Protein AF-H5Y0C7-F1 (afdb_monomer_lite)

Organism: NCBI:txid768710

Foldseek 3Di:
DDDPDLPQQPFDFCLVVLCVVLPHDLVVVCVQQVPPSVCVVCLNSNVDDDDQVSLQSSLVSSQVSCVVSVNDDDRDDSCNGGPDD

Sequence (85 aa):
MDSSLRKKPRIQNNLRYYREKLGVTQKEMEYRTGVGNRHWPSYENGTHEPKVSLAQCMAAAFNDIAAEKEIELKRLTVDDLYPPQ

Structure (mmCIF, N/CA/C/O backbone):
data_AF-H5Y0C7-F1
#
_entry.id   AF-H5Y0C7-F1
#
loop_
_atom_site.group_PDB
_atom_site.id
_atom_site.type_symbol
_atom_site.label_atom_id
_atom_site.label_alt_id
_atom_site.label_comp_id
_atom_site.label_asym_id
_atom_site.label_entity_id
_atom_site.label_seq_id
_atom_site.pdbx_PDB_ins_code
_atom_site.Cartn_x
_atom_site.Cartn_y
_atom_site.Cartn_z
_atom_site.occupancy
_atom_site.B_iso_or_equiv
_atom_site.auth_seq_id
_atom_site.auth_comp_id
_atom_site.auth_asym_id
_atom_site.auth_atom_id
_atom_site.pdbx_PDB_model_num
ATOM 1 N N . MET A 1 1 ? 4.558 28.045 -17.110 1.00 50.12 1 MET A N 1
ATOM 2 C CA . MET A 1 1 ? 4.913 26.833 -16.343 1.00 50.12 1 MET A CA 1
ATOM 3 C C . MET A 1 1 ? 3.922 25.779 -16.770 1.00 50.12 1 MET A C 1
ATOM 5 O O . MET A 1 1 ? 2.781 25.897 -16.356 1.00 50.12 1 MET A O 1
ATOM 9 N N . ASP A 1 2 ? 4.270 24.853 -17.660 1.00 42.69 2 ASP A N 1
ATOM 10 C CA . ASP A 1 2 ? 3.260 23.897 -18.118 1.00 42.69 2 ASP A CA 1
ATOM 11 C C . ASP A 1 2 ? 3.828 22.499 -18.372 1.00 42.69 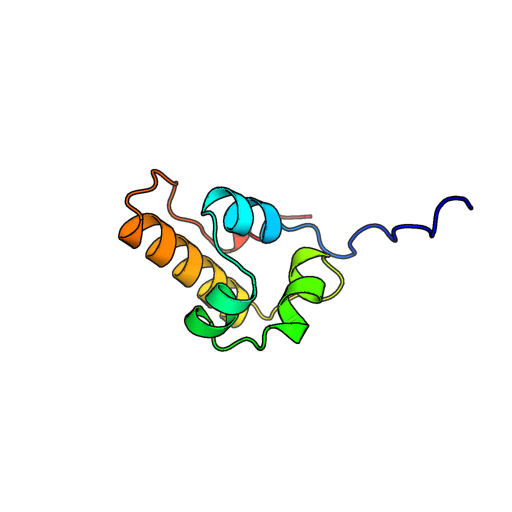2 ASP A C 1
ATOM 13 O O . ASP A 1 2 ? 4.904 22.341 -18.944 1.00 42.69 2 ASP A O 1
ATOM 17 N N . SER A 1 3 ? 3.081 21.546 -17.813 1.00 48.56 3 SER A N 1
ATOM 18 C CA . SER A 1 3 ? 3.114 20.089 -17.926 1.00 4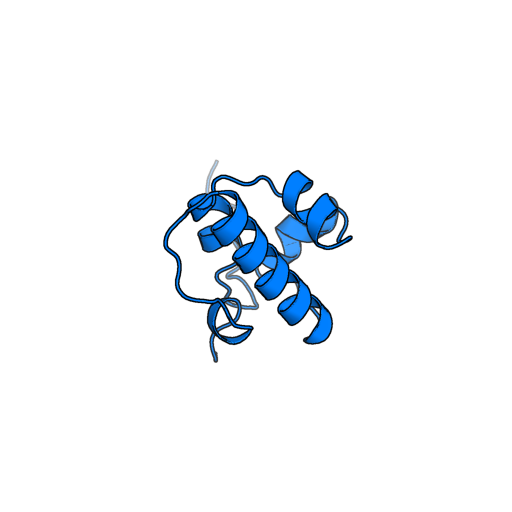8.56 3 SER A CA 1
ATOM 19 C C . SER A 1 3 ? 4.477 19.421 -18.120 1.00 48.56 3 SER A C 1
ATOM 21 O O . SER A 1 3 ? 4.846 18.939 -19.188 1.00 48.56 3 SER A O 1
ATOM 23 N N . SER A 1 4 ? 5.167 19.210 -16.993 1.00 51.66 4 SER A N 1
ATOM 24 C CA . SER A 1 4 ? 6.042 18.042 -16.866 1.00 51.66 4 SER A CA 1
ATOM 25 C C . SER A 1 4 ? 5.220 16.795 -17.203 1.00 51.66 4 SER A C 1
ATOM 27 O O . SER A 1 4 ? 4.301 16.431 -16.464 1.00 51.66 4 SER A O 1
ATOM 29 N N . LEU A 1 5 ? 5.518 16.204 -18.362 1.00 55.75 5 LEU A N 1
ATOM 30 C CA . LEU A 1 5 ? 4.993 14.941 -18.867 1.00 55.75 5 LEU A CA 1
ATOM 31 C C . LEU A 1 5 ? 4.922 13.925 -17.722 1.00 55.75 5 LEU A C 1
ATOM 33 O O . LEU A 1 5 ? 5.926 13.300 -17.368 1.00 55.75 5 LEU A O 1
ATOM 37 N N . ARG A 1 6 ? 3.735 13.726 -17.138 1.00 59.41 6 ARG A N 1
ATOM 38 C CA . ARG A 1 6 ? 3.502 12.573 -16.270 1.00 59.41 6 ARG A CA 1
ATOM 39 C C . ARG A 1 6 ? 3.573 11.353 -17.179 1.00 59.41 6 ARG A C 1
ATOM 41 O O . ARG A 1 6 ? 2.599 11.018 -17.846 1.00 59.41 6 ARG A O 1
ATOM 48 N N . LYS A 1 7 ? 4.758 10.736 -17.268 1.00 59.09 7 LYS A N 1
ATOM 49 C CA . LYS A 1 7 ? 4.935 9.443 -17.937 1.00 59.09 7 LYS A CA 1
ATOM 50 C C . LYS A 1 7 ? 3.842 8.516 -17.418 1.00 59.09 7 LYS A C 1
ATOM 52 O O . LYS A 1 7 ? 3.690 8.373 -16.205 1.00 59.09 7 LYS A O 1
ATOM 57 N N . LYS A 1 8 ? 3.077 7.927 -18.339 1.00 62.06 8 LYS A N 1
ATOM 58 C CA . LYS A 1 8 ? 2.065 6.926 -18.005 1.00 62.06 8 LYS A CA 1
ATOM 59 C C . LYS A 1 8 ? 2.733 5.851 -17.128 1.00 62.06 8 LYS A C 1
ATOM 61 O O . LYS A 1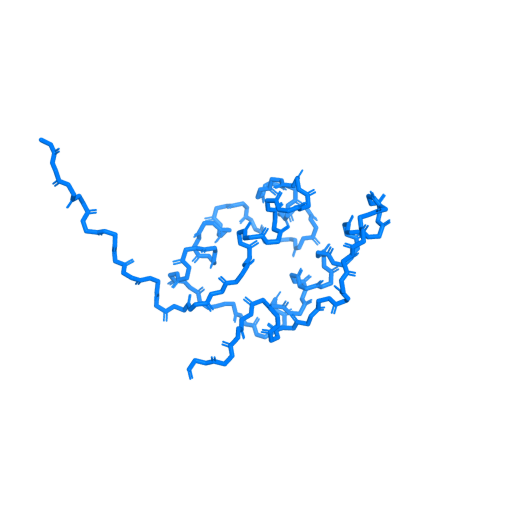 8 ? 3.854 5.452 -17.471 1.00 62.06 8 LYS A O 1
ATOM 66 N N . PRO A 1 9 ? 2.120 5.431 -16.004 1.00 66.88 9 PRO A N 1
ATOM 67 C CA . PRO A 1 9 ? 2.640 4.320 -15.213 1.00 66.88 9 PRO A CA 1
ATOM 68 C C . PRO A 1 9 ? 2.932 3.144 -16.143 1.00 66.88 9 PRO A C 1
ATOM 70 O O . PRO A 1 9 ? 2.109 2.812 -16.997 1.00 66.88 9 PRO A O 1
ATOM 73 N N . ARG A 1 10 ? 4.125 2.553 -16.019 1.00 81.19 10 ARG A N 1
ATOM 74 C CA . ARG A 1 10 ? 4.499 1.379 -16.822 1.00 81.19 10 ARG A CA 1
ATOM 75 C C . ARG A 1 10 ? 3.711 0.147 -16.386 1.00 81.19 10 ARG A C 1
ATOM 77 O O . ARG A 1 10 ? 3.519 -0.751 -17.191 1.00 81.19 10 ARG A O 1
ATOM 84 N N . ILE A 1 11 ? 3.257 0.141 -15.133 1.00 89.69 11 ILE A N 1
ATOM 85 C CA . ILE A 1 11 ? 2.473 -0.923 -14.509 1.00 89.69 11 ILE A CA 1
ATOM 86 C C . ILE A 1 11 ? 1.220 -0.301 -13.888 1.00 89.69 11 ILE A C 1
ATOM 88 O O . ILE A 1 11 ? 1.330 0.538 -12.987 1.00 89.69 11 ILE A O 1
ATOM 92 N N . GLN A 1 12 ? 0.032 -0.690 -14.358 1.00 92.50 12 GLN A N 1
ATOM 93 C CA . GLN A 1 12 ? -1.218 -0.263 -13.721 1.00 92.50 12 GLN A CA 1
ATOM 94 C C . GLN A 1 12 ? -1.388 -1.007 -12.394 1.00 92.50 12 GLN A C 1
ATOM 96 O O . GLN A 1 12 ? -1.166 -2.212 -12.325 1.00 92.50 12 GLN A O 1
ATOM 101 N N . ASN A 1 13 ? -1.761 -0.289 -11.337 1.00 96.19 13 ASN A N 1
ATOM 102 C CA . ASN A 1 13 ? -1.967 -0.865 -10.013 1.00 96.19 13 ASN A CA 1
ATOM 103 C C . ASN A 1 13 ? -2.952 -0.020 -9.193 1.00 96.19 13 ASN A C 1
ATOM 105 O O . ASN A 1 13 ? -3.216 1.137 -9.522 1.00 96.19 13 ASN A O 1
ATOM 109 N N . ASN A 1 14 ? -3.441 -0.594 -8.096 1.00 97.56 14 ASN A N 1
ATOM 110 C CA . ASN A 1 14 ? -4.421 0.008 -7.192 1.00 97.56 14 ASN A CA 1
ATOM 111 C C . ASN A 1 14 ? -3.848 0.319 -5.798 1.00 97.56 14 ASN A C 1
ATOM 113 O O . ASN A 1 14 ? -4.607 0.597 -4.867 1.00 97.56 14 ASN A O 1
ATOM 117 N N . LEU A 1 15 ? -2.521 0.291 -5.620 1.00 97.62 15 LEU A N 1
ATOM 118 C CA . LEU A 1 15 ? -1.896 0.447 -4.301 1.00 97.62 15 LEU A CA 1
ATOM 119 C C . LEU A 1 15 ? -2.288 1.760 -3.621 1.00 97.62 15 LEU A C 1
ATOM 121 O O . LEU A 1 15 ? -2.717 1.765 -2.469 1.00 97.62 15 LEU A O 1
ATOM 125 N N . ARG A 1 16 ? -2.163 2.876 -4.349 1.00 97.94 16 ARG A N 1
ATOM 126 C CA . ARG A 1 16 ? -2.499 4.209 -3.834 1.00 97.94 16 ARG A CA 1
ATOM 127 C C . ARG A 1 16 ? -3.973 4.294 -3.455 1.00 97.94 16 ARG A C 1
ATOM 129 O O . ARG A 1 16 ? -4.286 4.805 -2.385 1.00 97.94 16 ARG A O 1
ATOM 136 N N . TYR A 1 17 ? -4.847 3.754 -4.306 1.00 97.81 17 TYR A N 1
ATOM 137 C CA . TYR A 1 17 ? -6.288 3.724 -4.074 1.00 97.81 17 TYR A CA 1
ATOM 138 C C . TYR A 1 17 ? -6.624 3.031 -2.749 1.00 97.81 17 TYR A C 1
ATOM 140 O O . TYR A 1 17 ? -7.292 3.627 -1.907 1.00 97.81 17 TYR A O 1
ATOM 148 N N . TYR A 1 18 ? -6.124 1.813 -2.518 1.00 98.38 18 TYR A N 1
ATOM 149 C CA . TYR A 1 18 ? -6.411 1.092 -1.275 1.00 98.38 18 TYR A CA 1
ATOM 150 C C . TYR A 1 18 ? -5.750 1.737 -0.058 1.00 98.38 18 TYR A C 1
ATOM 152 O O . TYR A 1 18 ? -6.385 1.844 0.990 1.00 98.38 18 TYR A O 1
ATOM 160 N N . ARG A 1 19 ? -4.519 2.245 -0.198 1.00 97.94 19 ARG A N 1
ATOM 161 C CA . ARG A 1 19 ? -3.836 2.975 0.875 1.00 97.94 19 ARG A CA 1
ATOM 162 C C . ARG A 1 19 ? -4.643 4.198 1.331 1.00 97.94 19 ARG A C 1
ATOM 164 O O . ARG A 1 19 ? -4.813 4.411 2.530 1.00 97.94 19 ARG A O 1
ATOM 171 N N . GLU A 1 20 ? -5.141 4.991 0.386 1.00 97.88 20 GLU A N 1
ATOM 172 C CA . GLU A 1 20 ? -5.944 6.188 0.666 1.00 97.88 20 GLU A CA 1
ATOM 173 C C . GLU A 1 20 ? -7.335 5.826 1.194 1.00 97.88 20 GLU A C 1
ATOM 175 O O . GLU A 1 20 ? -7.777 6.426 2.172 1.00 97.88 20 GLU A O 1
ATOM 180 N N . LYS A 1 21 ? -7.976 4.785 0.646 1.00 97.25 21 LYS A N 1
ATOM 181 C CA . LYS A 1 21 ? -9.259 4.259 1.142 1.00 97.25 21 LYS A CA 1
ATOM 182 C C . LYS A 1 21 ? -9.184 3.798 2.601 1.00 97.25 21 LYS A C 1
ATOM 184 O O . LYS A 1 21 ? -10.137 3.983 3.347 1.00 97.25 21 LYS A O 1
ATOM 189 N N . LEU A 1 22 ? -8.052 3.228 3.008 1.00 97.69 22 LEU A N 1
ATOM 190 C CA . LEU A 1 22 ? -7.796 2.783 4.382 1.00 97.69 22 LEU A CA 1
ATOM 191 C C . LEU A 1 22 ? -7.243 3.895 5.293 1.00 97.69 22 LEU A C 1
ATOM 193 O O . LEU A 1 22 ? -6.988 3.662 6.480 1.00 97.69 22 LEU A O 1
ATOM 197 N N . GLY A 1 23 ? -7.020 5.101 4.761 1.00 97.69 23 GLY A N 1
ATOM 198 C CA . GLY A 1 23 ? -6.493 6.236 5.518 1.00 97.69 23 GLY A CA 1
ATOM 199 C C . GLY A 1 23 ? -5.130 5.953 6.155 1.00 97.69 23 GLY A C 1
ATOM 200 O O . GLY A 1 23 ? -4.906 6.313 7.311 1.00 97.69 23 GLY A O 1
ATOM 201 N N . VAL A 1 24 ? -4.241 5.245 5.452 1.00 97.19 24 VAL A N 1
ATOM 202 C CA . VAL A 1 24 ? -2.879 4.948 5.928 1.00 97.19 24 VAL A CA 1
ATOM 203 C C . VAL A 1 24 ? -1.820 5.683 5.105 1.00 97.19 24 VAL A C 1
ATOM 205 O O . VAL A 1 24 ? -2.006 6.038 3.939 1.00 97.19 24 VAL A O 1
ATOM 208 N N . THR A 1 25 ? -0.680 5.962 5.732 1.00 98.06 25 THR A N 1
ATOM 209 C CA . THR A 1 25 ? 0.446 6.635 5.071 1.00 98.06 25 THR A CA 1
ATOM 210 C C . THR A 1 25 ? 1.388 5.610 4.444 1.00 98.06 25 THR A C 1
ATOM 212 O O . THR A 1 25 ? 1.393 4.439 4.811 1.00 98.06 25 THR A O 1
ATOM 215 N N . GLN A 1 26 ? 2.249 6.041 3.523 1.00 98.12 26 GLN A N 1
ATOM 216 C CA . GLN A 1 26 ? 3.318 5.173 3.010 1.00 98.12 26 GLN A CA 1
ATOM 217 C C . GLN A 1 26 ? 4.314 4.766 4.112 1.00 98.12 26 GLN A C 1
ATOM 219 O O . GLN A 1 26 ? 4.991 3.753 3.986 1.00 98.12 26 GLN A O 1
ATOM 224 N N . LYS A 1 27 ? 4.439 5.561 5.186 1.00 97.62 27 LYS A N 1
ATOM 225 C CA . LYS A 1 27 ? 5.288 5.243 6.345 1.00 97.62 27 LYS A CA 1
ATOM 226 C C . LYS A 1 27 ? 4.669 4.134 7.195 1.00 97.62 27 LYS A C 1
ATOM 228 O O . LYS A 1 27 ? 5.372 3.245 7.653 1.00 97.62 27 LYS A O 1
ATOM 233 N N . GLU A 1 28 ? 3.351 4.159 7.354 1.00 97.38 28 GLU A N 1
ATOM 234 C CA . GLU A 1 28 ? 2.624 3.055 7.979 1.00 97.38 28 GLU A CA 1
ATOM 235 C C . GLU A 1 28 ? 2.804 1.769 7.164 1.00 97.38 28 GLU A C 1
ATOM 237 O O . GLU A 1 28 ? 3.136 0.722 7.706 1.00 97.38 28 GLU A O 1
ATOM 242 N N . MET A 1 29 ? 2.692 1.856 5.836 1.00 97.75 29 MET A N 1
ATOM 243 C CA . MET A 1 29 ? 2.903 0.693 4.975 1.00 97.75 29 MET A CA 1
ATOM 244 C C . MET A 1 29 ? 4.341 0.146 5.023 1.00 97.75 29 MET A C 1
ATOM 246 O O . MET A 1 29 ? 4.532 -1.064 4.899 1.00 97.75 29 MET A O 1
ATOM 250 N N . GLU A 1 30 ? 5.352 0.993 5.241 1.00 97.19 30 GLU A N 1
ATOM 251 C CA . GLU A 1 30 ? 6.718 0.537 5.534 1.00 97.19 30 GLU A CA 1
ATOM 252 C C . GLU A 1 30 ? 6.760 -0.331 6.790 1.00 97.19 30 GLU A C 1
ATOM 254 O O . GLU A 1 30 ? 7.309 -1.430 6.741 1.00 97.19 30 GLU A O 1
ATOM 259 N N . TYR A 1 31 ? 6.131 0.113 7.880 1.00 96.75 31 TYR A N 1
ATOM 260 C CA . TYR A 1 31 ? 6.072 -0.659 9.120 1.00 96.75 31 TYR A CA 1
ATOM 261 C C . TYR A 1 31 ? 5.388 -2.022 8.922 1.00 96.75 31 TYR A C 1
ATOM 263 O O . TYR A 1 31 ? 5.869 -3.031 9.431 1.00 96.75 31 TYR A O 1
ATOM 271 N N . ARG A 1 32 ? 4.314 -2.075 8.122 1.00 95.75 32 ARG A N 1
ATOM 272 C CA . ARG A 1 32 ? 3.560 -3.317 7.869 1.00 95.75 32 ARG A CA 1
ATOM 273 C C . ARG A 1 32 ? 4.255 -4.308 6.939 1.00 95.75 32 ARG A C 1
ATOM 275 O O . ARG A 1 32 ? 4.051 -5.507 7.071 1.00 95.75 32 ARG A O 1
ATOM 282 N N . THR A 1 33 ? 5.035 -3.825 5.974 1.00 96.06 33 THR A N 1
ATOM 283 C CA . THR A 1 33 ? 5.593 -4.671 4.898 1.00 96.06 33 THR A CA 1
ATOM 284 C C . THR A 1 33 ? 7.108 -4.845 4.965 1.00 96.06 33 THR A C 1
ATOM 286 O O . THR A 1 33 ? 7.666 -5.656 4.228 1.00 96.06 33 THR A O 1
ATOM 289 N N . GLY A 1 34 ? 7.800 -4.042 5.777 1.00 95.62 34 GLY A N 1
ATOM 290 C CA . GLY A 1 34 ? 9.260 -3.934 5.771 1.00 95.62 34 GLY A CA 1
ATOM 291 C C . GLY A 1 34 ? 9.833 -3.235 4.529 1.00 95.62 34 GLY A C 1
ATOM 292 O O . GLY A 1 34 ? 11.050 -3.106 4.399 1.00 95.62 34 GLY A O 1
ATOM 293 N N . VAL A 1 35 ? 8.988 -2.767 3.602 1.00 94.75 35 VAL A N 1
ATOM 294 C CA . VAL A 1 35 ? 9.425 -2.004 2.429 1.00 94.75 35 VAL A CA 1
ATOM 295 C C . VAL A 1 35 ? 9.677 -0.563 2.827 1.00 94.75 35 VAL A C 1
ATOM 297 O O . VAL A 1 35 ? 8.734 0.166 3.123 1.00 94.75 35 VAL A O 1
ATOM 300 N N . GLY A 1 36 ? 10.934 -0.128 2.741 1.00 94.94 36 GLY A N 1
ATOM 301 C CA . GLY A 1 36 ? 11.311 1.243 3.080 1.00 94.94 36 GLY A CA 1
ATOM 302 C C . GLY A 1 36 ? 10.436 2.297 2.390 1.00 94.94 36 GLY A C 1
ATOM 303 O O . GLY A 1 36 ? 10.188 2.196 1.183 1.00 94.94 36 GLY A O 1
ATOM 304 N N . ASN A 1 37 ? 10.018 3.337 3.125 1.00 94.12 37 ASN A N 1
ATOM 305 C CA . ASN A 1 37 ? 9.089 4.375 2.654 1.00 94.12 37 ASN A CA 1
ATOM 306 C C . ASN A 1 37 ? 9.463 4.950 1.277 1.00 94.12 37 ASN A C 1
ATOM 308 O O . ASN A 1 37 ? 8.597 5.158 0.432 1.00 94.12 37 ASN A O 1
ATOM 312 N N . ARG A 1 38 ? 10.766 5.107 1.006 1.00 95.62 38 ARG A N 1
ATOM 313 C CA . ARG A 1 38 ? 11.302 5.609 -0.272 1.00 95.62 38 ARG A CA 1
ATOM 314 C C . ARG A 1 38 ? 10.892 4.795 -1.510 1.00 95.62 38 ARG A C 1
ATOM 316 O O . ARG A 1 38 ? 10.946 5.318 -2.620 1.00 95.62 38 ARG A O 1
ATOM 323 N N . HIS A 1 39 ? 10.518 3.525 -1.349 1.00 96.19 39 HIS A N 1
ATOM 324 C CA . HIS A 1 39 ? 10.137 2.642 -2.455 1.00 96.19 39 HIS A CA 1
ATOM 325 C C . HIS A 1 39 ? 8.639 2.714 -2.782 1.00 96.19 39 HIS A C 1
ATOM 327 O O . HIS A 1 39 ? 8.263 2.509 -3.937 1.00 96.19 39 HIS A O 1
ATOM 333 N N . TRP A 1 40 ? 7.790 3.079 -1.816 1.00 96.94 40 TRP A N 1
ATOM 334 C CA . TRP A 1 40 ? 6.334 3.156 -1.988 1.00 96.94 40 TRP A CA 1
ATOM 335 C C . TRP A 1 40 ? 5.879 4.057 -3.138 1.00 96.94 40 TRP A C 1
ATOM 337 O O . TRP A 1 40 ? 5.060 3.601 -3.938 1.00 96.94 40 TRP A O 1
ATOM 347 N N . PRO A 1 41 ? 6.434 5.274 -3.324 1.00 96.56 41 PRO A N 1
ATOM 348 C CA . PRO A 1 41 ? 6.098 6.090 -4.483 1.00 96.56 41 PRO A CA 1
ATOM 349 C C . PRO A 1 41 ? 6.368 5.389 -5.816 1.00 96.56 41 PRO A C 1
ATOM 351 O O . PRO A 1 41 ? 5.623 5.599 -6.765 1.00 96.56 41 PRO A O 1
ATOM 354 N N . SER A 1 42 ? 7.411 4.558 -5.910 1.00 95.56 42 SER A N 1
ATOM 355 C CA . SER A 1 42 ? 7.748 3.869 -7.163 1.00 95.56 42 SER A CA 1
ATOM 356 C C . SER A 1 42 ? 6.740 2.771 -7.499 1.00 95.56 42 SER A C 1
ATOM 358 O O . SER A 1 42 ? 6.345 2.637 -8.657 1.00 95.56 42 SER A O 1
ATOM 360 N N . TYR A 1 43 ? 6.273 2.034 -6.489 1.00 96.69 43 TYR A N 1
ATOM 361 C CA . TYR A 1 43 ? 5.220 1.035 -6.666 1.00 96.69 43 TYR A CA 1
ATOM 362 C C . TYR A 1 43 ? 3.865 1.694 -6.955 1.00 96.69 43 TYR A C 1
ATOM 364 O O . TYR A 1 43 ? 3.236 1.380 -7.959 1.00 96.69 43 TYR A O 1
ATOM 372 N N . GLU A 1 44 ? 3.452 2.688 -6.160 1.00 96.88 44 GLU A N 1
ATOM 373 C CA . GLU A 1 44 ? 2.179 3.400 -6.362 1.00 96.88 44 GLU A CA 1
ATOM 374 C C . GLU A 1 44 ? 2.104 4.126 -7.707 1.00 96.88 44 GLU A C 1
ATOM 376 O O . GLU A 1 44 ? 1.040 4.195 -8.316 1.00 96.88 44 GLU A O 1
ATOM 381 N N . ASN A 1 45 ? 3.225 4.669 -8.189 1.00 94.88 45 ASN A N 1
ATOM 382 C CA . ASN A 1 45 ? 3.287 5.331 -9.491 1.00 94.88 45 ASN A CA 1
ATOM 383 C C . ASN A 1 45 ? 3.557 4.351 -10.644 1.00 94.88 45 ASN A C 1
ATOM 385 O O . ASN A 1 45 ? 3.735 4.797 -11.777 1.00 94.88 45 ASN A O 1
ATOM 389 N N . GLY A 1 46 ? 3.642 3.043 -10.377 1.00 94.44 46 GLY A N 1
ATOM 390 C CA . GLY A 1 46 ? 3.845 2.022 -11.405 1.00 94.44 46 GLY A CA 1
ATOM 391 C C . GLY A 1 46 ? 5.161 2.168 -12.172 1.00 94.44 46 GLY A C 1
ATOM 392 O O . GLY A 1 46 ? 5.223 1.831 -13.355 1.00 94.44 46 GLY A O 1
ATOM 393 N N . THR A 1 47 ? 6.201 2.733 -11.548 1.00 94.56 47 THR A N 1
ATOM 394 C CA . THR A 1 47 ? 7.544 2.843 -12.143 1.00 94.56 47 THR A CA 1
ATOM 395 C C . THR A 1 47 ? 8.417 1.632 -11.828 1.00 94.56 47 THR A C 1
ATOM 397 O O . THR A 1 47 ? 9.453 1.459 -12.470 1.00 94.56 47 THR A O 1
ATOM 400 N N . HIS A 1 48 ? 8.010 0.807 -10.862 1.00 93.38 48 HIS A N 1
ATOM 401 C CA . HIS A 1 48 ? 8.600 -0.484 -10.527 1.00 93.38 48 HIS A CA 1
ATOM 402 C C . HIS A 1 48 ? 7.503 -1.507 -10.250 1.00 93.38 48 HIS A C 1
ATOM 404 O O . HIS A 1 48 ? 6.517 -1.196 -9.587 1.00 93.38 48 HIS A O 1
ATOM 410 N N . GLU A 1 49 ? 7.716 -2.731 -10.721 1.00 91.00 49 GLU A N 1
ATOM 411 C CA . GLU A 1 49 ? 6.874 -3.879 -10.396 1.00 91.00 49 GLU A CA 1
ATOM 412 C C . GLU A 1 49 ? 7.475 -4.583 -9.177 1.00 91.00 49 GLU A C 1
ATOM 414 O O . GLU A 1 49 ? 8.690 -4.828 -9.154 1.00 91.00 49 GLU A O 1
ATOM 419 N N . PRO A 1 50 ? 6.701 -4.877 -8.122 1.00 94.62 50 PRO A N 1
ATOM 420 C CA . PRO A 1 50 ? 7.207 -5.712 -7.045 1.00 94.62 50 PRO A CA 1
ATOM 421 C C . PRO A 1 50 ? 7.348 -7.162 -7.519 1.00 94.62 50 PRO A C 1
ATOM 423 O O . PRO A 1 50 ? 6.660 -7.623 -8.424 1.00 94.62 50 PRO A O 1
ATOM 426 N N . LYS A 1 51 ? 8.182 -7.939 -6.826 1.00 96.00 51 LYS A N 1
ATOM 427 C CA . LYS A 1 51 ? 8.096 -9.400 -6.933 1.00 96.00 51 LYS A CA 1
ATOM 428 C C . LYS A 1 51 ? 6.729 -9.871 -6.430 1.00 96.00 51 LYS A C 1
ATOM 430 O O . LYS A 1 51 ? 6.185 -9.273 -5.502 1.00 96.00 51 LYS A O 1
ATOM 435 N N . VAL A 1 52 ? 6.241 -10.998 -6.951 1.00 95.56 52 VAL A N 1
ATOM 436 C CA . VAL A 1 52 ? 4.963 -11.607 -6.532 1.00 95.56 52 VAL A CA 1
ATOM 437 C C . VAL A 1 52 ? 4.885 -11.790 -5.013 1.00 95.56 52 VAL A C 1
ATOM 439 O O . VAL A 1 52 ? 3.874 -11.444 -4.413 1.00 95.56 52 VAL A O 1
ATOM 442 N N . SER A 1 53 ? 5.967 -12.238 -4.367 1.00 96.94 53 SER A N 1
ATOM 443 C CA . SER A 1 53 ? 6.013 -12.388 -2.905 1.00 96.94 53 SER A CA 1
ATOM 444 C C . SER A 1 53 ? 5.805 -11.071 -2.154 1.00 96.94 53 SER A C 1
ATOM 446 O O . SER A 1 53 ? 5.144 -11.038 -1.118 1.00 96.94 53 SER A O 1
ATOM 448 N N . LEU A 1 54 ? 6.322 -9.963 -2.689 1.00 97.31 54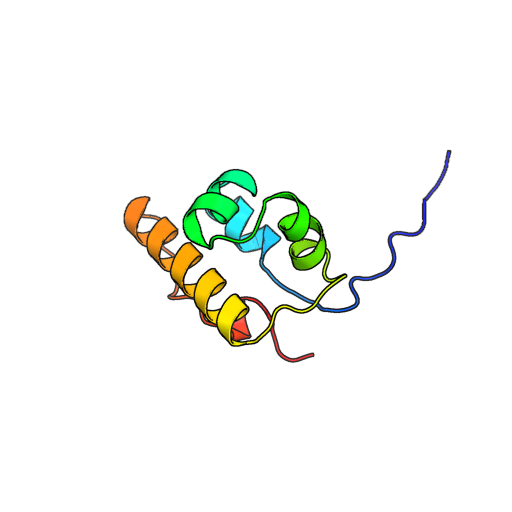 LEU A N 1
ATOM 449 C CA . LEU A 1 54 ? 6.091 -8.647 -2.112 1.00 97.31 54 LEU A CA 1
ATOM 450 C C . LEU A 1 54 ? 4.660 -8.162 -2.385 1.00 97.31 54 LEU A C 1
ATOM 452 O O . LEU A 1 54 ? 4.036 -7.608 -1.488 1.00 97.31 54 LEU A O 1
ATOM 456 N N . ALA A 1 55 ? 4.105 -8.411 -3.574 1.00 97.56 55 ALA A N 1
ATOM 457 C CA . ALA A 1 55 ? 2.704 -8.095 -3.860 1.00 97.56 55 ALA A CA 1
ATOM 458 C C . ALA A 1 55 ? 1.740 -8.859 -2.932 1.00 97.56 55 ALA A C 1
ATOM 460 O O . ALA A 1 55 ? 0.772 -8.282 -2.437 1.00 97.56 55 ALA A O 1
ATOM 461 N N . GLN A 1 56 ? 2.039 -10.127 -2.629 1.00 98.25 56 GLN A N 1
ATOM 462 C CA . GLN A 1 56 ? 1.309 -10.927 -1.640 1.00 98.25 56 GLN A CA 1
ATOM 463 C C . GLN A 1 56 ? 1.397 -10.309 -0.238 1.00 98.25 56 GLN A C 1
ATOM 465 O O . GLN A 1 56 ? 0.378 -10.184 0.438 1.00 98.25 56 GLN A O 1
ATOM 470 N N . CYS A 1 57 ? 2.589 -9.868 0.179 1.00 98.25 57 CYS A N 1
ATOM 471 C CA . CYS A 1 57 ? 2.785 -9.170 1.452 1.00 98.25 57 CYS A CA 1
ATOM 472 C C . CYS A 1 57 ? 1.995 -7.849 1.516 1.00 98.25 57 CYS A C 1
ATOM 474 O O . CYS A 1 57 ? 1.341 -7.575 2.518 1.00 98.25 57 CYS A O 1
ATOM 476 N N . MET A 1 58 ? 1.981 -7.062 0.435 1.00 98.31 58 MET A N 1
ATOM 477 C CA . MET A 1 58 ? 1.180 -5.835 0.349 1.00 98.31 58 MET A CA 1
ATOM 478 C C . MET A 1 58 ? -0.324 -6.125 0.468 1.00 98.31 58 MET A C 1
ATOM 480 O O . MET A 1 58 ? -1.024 -5.414 1.186 1.00 98.31 58 MET A O 1
ATOM 484 N N . ALA A 1 59 ? -0.824 -7.173 -0.197 1.00 98.44 59 ALA A N 1
ATOM 485 C CA . ALA A 1 59 ? -2.229 -7.575 -0.109 1.00 98.44 59 ALA A CA 1
ATOM 486 C C . ALA A 1 59 ? -2.606 -8.025 1.309 1.00 98.44 59 ALA A C 1
ATOM 488 O O . ALA A 1 59 ? -3.645 -7.615 1.824 1.00 98.44 59 ALA A O 1
ATOM 489 N N . ALA A 1 60 ? -1.748 -8.818 1.959 1.00 98.50 60 ALA A N 1
ATOM 490 C CA . ALA A 1 60 ? -1.927 -9.205 3.357 1.00 98.50 60 ALA A CA 1
ATOM 491 C C . ALA A 1 60 ? -1.984 -7.973 4.273 1.00 98.50 60 ALA A C 1
ATOM 493 O O . ALA A 1 60 ? -2.965 -7.805 4.988 1.00 98.50 60 ALA A O 1
ATOM 494 N N . ALA A 1 61 ? -1.023 -7.051 4.146 1.00 98.50 61 ALA A N 1
ATOM 495 C CA . ALA A 1 61 ? -0.986 -5.829 4.946 1.00 98.50 61 ALA A CA 1
ATOM 496 C C . ALA A 1 61 ? -2.263 -4.985 4.804 1.00 98.50 61 ALA A C 1
ATOM 498 O O . ALA A 1 61 ? -2.790 -4.499 5.800 1.00 98.50 61 ALA A O 1
ATOM 499 N N . PHE A 1 62 ? -2.798 -4.821 3.590 1.00 98.50 62 PHE A N 1
ATOM 500 C CA . PHE A 1 62 ? -4.057 -4.094 3.409 1.00 98.50 62 PHE A CA 1
ATOM 501 C C . PHE A 1 62 ? -5.260 -4.802 4.041 1.00 98.50 62 PHE A C 1
ATOM 503 O O . PHE A 1 62 ? -6.119 -4.125 4.602 1.00 98.50 62 PHE A O 1
ATOM 510 N N . ASN A 1 63 ? -5.325 -6.134 3.964 1.00 98.56 63 ASN A N 1
ATOM 511 C CA . ASN A 1 63 ? -6.388 -6.906 4.608 1.00 98.56 63 ASN A CA 1
ATOM 512 C C . ASN A 1 63 ? -6.318 -6.799 6.135 1.00 98.56 63 ASN A C 1
ATOM 514 O O . ASN A 1 63 ? -7.349 -6.587 6.769 1.00 98.56 63 ASN A O 1
ATOM 518 N N . ASP A 1 64 ? -5.117 -6.887 6.706 1.00 98.44 64 ASP A N 1
ATOM 519 C CA . ASP A 1 64 ? -4.904 -6.765 8.149 1.00 98.44 64 ASP A CA 1
ATOM 520 C C . ASP A 1 64 ? -5.289 -5.360 8.631 1.00 98.44 64 ASP A C 1
ATOM 522 O O . ASP A 1 64 ? -6.049 -5.226 9.584 1.00 98.44 64 ASP A O 1
ATOM 526 N N . ILE A 1 65 ? -4.877 -4.308 7.910 1.00 98.31 65 ILE A N 1
ATOM 527 C CA . ILE A 1 65 ? -5.286 -2.924 8.208 1.00 98.31 65 ILE A CA 1
ATOM 528 C C . ILE A 1 65 ? -6.809 -2.764 8.127 1.00 98.31 65 ILE A C 1
ATOM 530 O O . ILE A 1 65 ? -7.395 -2.089 8.971 1.00 98.31 65 ILE A O 1
ATOM 534 N N . ALA A 1 66 ? -7.456 -3.331 7.104 1.00 98.25 66 ALA A N 1
ATOM 535 C CA . ALA A 1 66 ? -8.907 -3.244 6.956 1.00 98.25 66 ALA A CA 1
ATOM 536 C C . ALA A 1 66 ? -9.626 -3.902 8.141 1.00 98.25 66 ALA A C 1
ATOM 538 O O . ALA A 1 66 ? -10.549 -3.307 8.694 1.00 98.25 66 ALA A O 1
ATOM 539 N N . ALA A 1 67 ? -9.156 -5.079 8.566 1.00 98.06 67 ALA A N 1
ATOM 540 C CA . ALA A 1 67 ? -9.684 -5.786 9.726 1.00 98.06 67 ALA A CA 1
ATOM 541 C C . ALA A 1 67 ? -9.449 -5.010 11.035 1.00 98.06 67 ALA A C 1
ATOM 543 O O . ALA A 1 67 ? -10.391 -4.816 11.796 1.00 98.06 67 ALA A O 1
ATOM 544 N N . GLU A 1 68 ? -8.230 -4.511 11.273 1.00 97.81 68 GLU A N 1
ATOM 545 C CA . GLU A 1 68 ? -7.876 -3.711 12.459 1.00 97.81 68 GLU A CA 1
ATOM 546 C C . GLU A 1 68 ? -8.699 -2.423 12.577 1.00 97.81 68 GLU A C 1
ATOM 548 O O . GLU A 1 68 ? -8.998 -1.972 13.680 1.00 97.81 68 GLU A O 1
ATOM 553 N N . LYS A 1 69 ? -9.037 -1.809 11.440 1.00 97.19 69 LYS A N 1
ATOM 554 C CA . LYS A 1 69 ? -9.804 -0.559 11.381 1.00 97.19 69 LYS A CA 1
ATOM 555 C C . LYS A 1 69 ? -11.312 -0.765 11.248 1.00 97.19 69 LYS A C 1
ATOM 557 O O . LYS A 1 69 ? -12.021 0.227 11.101 1.00 97.19 69 LYS A O 1
ATOM 562 N N . GLU A 1 70 ? -11.781 -2.013 11.239 1.00 97.31 70 GLU A N 1
ATOM 563 C CA . GLU A 1 70 ? -13.189 -2.367 11.017 1.00 97.31 70 GLU A CA 1
ATOM 564 C C . GLU A 1 70 ? -13.762 -1.752 9.718 1.00 97.31 70 GLU A C 1
ATOM 566 O O . GLU A 1 70 ? -14.936 -1.395 9.628 1.00 97.31 70 GLU A O 1
ATOM 571 N N . ILE A 1 71 ? -12.921 -1.609 8.685 1.00 96.75 71 ILE A N 1
ATOM 572 C CA . ILE A 1 71 ? -13.324 -1.086 7.376 1.00 96.75 71 ILE A CA 1
ATOM 573 C C . ILE A 1 71 ? -13.806 -2.250 6.514 1.00 96.75 71 ILE A C 1
ATOM 575 O O . ILE A 1 71 ? -13.035 -3.153 6.185 1.00 96.75 71 ILE A O 1
ATOM 579 N N . GLU A 1 72 ? -15.065 -2.191 6.076 1.00 95.38 72 GLU A N 1
ATOM 580 C CA . GLU A 1 72 ? -15.615 -3.179 5.152 1.00 95.38 72 GLU A CA 1
ATOM 581 C C . GLU A 1 72 ? -14.904 -3.101 3.791 1.00 95.38 72 GLU A C 1
ATOM 583 O O . GLU A 1 72 ? -15.048 -2.156 3.005 1.00 95.38 72 GLU A O 1
ATOM 588 N N . LEU A 1 73 ? -14.101 -4.122 3.512 1.00 93.69 73 LEU A N 1
ATOM 589 C CA . LEU A 1 73 ? -13.372 -4.288 2.268 1.00 93.69 73 LEU A CA 1
ATOM 590 C C . LEU A 1 73 ? -13.404 -5.764 1.883 1.00 93.69 73 LEU A C 1
ATOM 592 O O . LEU A 1 73 ? -13.223 -6.639 2.730 1.00 93.69 73 LEU A O 1
ATOM 596 N N . LYS A 1 74 ? -13.592 -6.057 0.591 1.00 95.75 74 LYS A N 1
ATOM 597 C CA . LYS A 1 74 ? -13.362 -7.418 0.097 1.00 95.75 74 LYS A CA 1
ATOM 598 C C . LYS A 1 74 ? -11.928 -7.834 0.429 1.00 95.75 74 LYS A C 1
ATOM 600 O O . LYS A 1 74 ? -11.021 -7.003 0.364 1.00 95.75 74 LYS A O 1
ATOM 605 N N . ARG A 1 75 ? -11.709 -9.120 0.712 1.00 97.25 75 ARG A N 1
ATOM 606 C CA . ARG A 1 75 ? -10.351 -9.637 0.902 1.00 97.25 75 ARG A CA 1
ATOM 607 C C . ARG A 1 75 ? -9.548 -9.423 -0.381 1.00 97.25 75 ARG A C 1
ATOM 609 O O . ARG A 1 75 ? -9.869 -10.011 -1.410 1.00 97.25 75 ARG A O 1
ATOM 616 N N . LEU A 1 76 ? -8.527 -8.579 -0.305 1.00 98.00 76 LEU A N 1
ATOM 617 C CA . LEU A 1 76 ? -7.675 -8.234 -1.430 1.00 98.00 76 LEU A CA 1
ATOM 618 C C . LEU A 1 76 ? -6.715 -9.372 -1.762 1.00 98.00 76 LEU A C 1
ATOM 620 O O . LEU A 1 76 ? -6.118 -9.993 -0.877 1.00 98.00 76 LEU A O 1
ATOM 624 N N . THR A 1 77 ? -6.538 -9.584 -3.057 1.00 98.12 77 THR A N 1
ATOM 625 C CA . THR A 1 77 ? -5.570 -10.490 -3.672 1.00 98.12 77 THR A CA 1
ATOM 626 C C . THR A 1 77 ? -4.508 -9.700 -4.440 1.00 98.12 77 THR A C 1
ATOM 628 O O . THR A 1 77 ? -4.573 -8.473 -4.540 1.00 98.12 77 THR A O 1
ATOM 631 N N . VAL A 1 78 ? -3.515 -10.394 -5.003 1.00 97.31 78 VAL A N 1
ATOM 632 C CA . VAL A 1 78 ? -2.525 -9.755 -5.885 1.00 97.31 78 VAL A CA 1
ATOM 633 C C . VAL A 1 78 ? -3.200 -9.140 -7.111 1.00 97.31 78 VAL A C 1
ATOM 635 O O . VAL A 1 78 ? -2.875 -8.004 -7.437 1.00 97.31 78 VAL A O 1
ATOM 638 N N . ASP A 1 79 ? -4.180 -9.815 -7.713 1.00 96.88 79 ASP A N 1
ATOM 639 C CA . ASP A 1 79 ? -4.885 -9.338 -8.913 1.00 96.88 79 ASP A CA 1
ATOM 640 C C . ASP A 1 79 ? -5.724 -8.083 -8.636 1.00 96.88 79 ASP A C 1
ATOM 642 O O . ASP A 1 79 ? -5.919 -7.239 -9.508 1.00 96.88 79 ASP A O 1
ATOM 646 N N . ASP A 1 80 ? -6.179 -7.904 -7.393 1.00 97.38 80 ASP A N 1
ATOM 647 C CA . ASP A 1 80 ? -6.848 -6.669 -6.983 1.00 97.38 80 ASP A CA 1
ATOM 648 C C . ASP A 1 80 ? -5.883 -5.487 -6.910 1.00 97.38 80 ASP A C 1
ATOM 650 O O . ASP A 1 80 ? 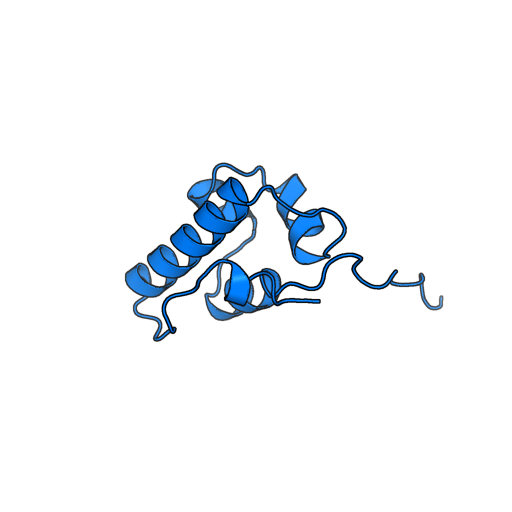-6.278 -4.350 -7.183 1.00 97.38 80 ASP A O 1
ATOM 654 N N . LEU A 1 81 ? -4.629 -5.736 -6.520 1.00 96.81 81 LEU A N 1
ATOM 655 C CA . LEU A 1 81 ? -3.584 -4.716 -6.448 1.00 96.81 81 LEU A CA 1
ATOM 656 C C . LEU A 1 81 ? -2.942 -4.452 -7.810 1.00 96.81 81 LEU A C 1
ATOM 658 O O . LEU A 1 81 ? -2.639 -3.299 -8.112 1.00 96.81 81 LEU A O 1
ATOM 662 N N . TYR A 1 82 ? -2.761 -5.493 -8.617 1.00 95.44 82 TYR A N 1
ATOM 663 C CA . TYR A 1 82 ? -2.110 -5.485 -9.923 1.00 95.44 82 TYR A CA 1
ATOM 664 C C . TYR A 1 82 ? -2.989 -6.238 -10.929 1.00 95.44 82 TYR A C 1
ATOM 666 O O . TYR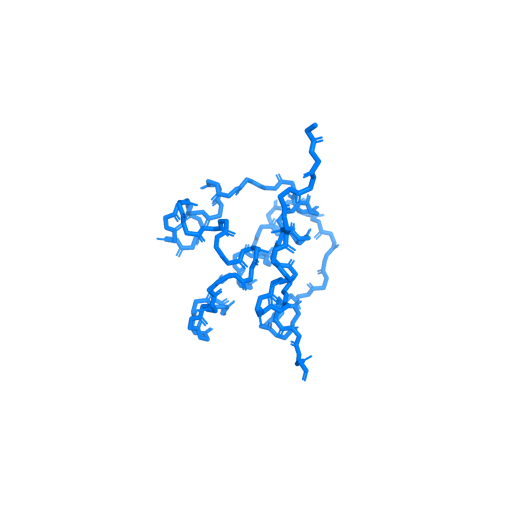 A 1 82 ? -2.744 -7.415 -11.196 1.00 95.44 82 TYR A O 1
ATOM 674 N N . PRO A 1 83 ? -4.029 -5.584 -11.478 1.00 92.75 83 PRO A N 1
ATOM 675 C CA . PRO A 1 83 ? -4.924 -6.223 -12.435 1.00 92.75 83 PRO A CA 1
ATOM 676 C C . PRO A 1 83 ? -4.180 -6.702 -13.692 1.00 92.75 83 PRO A C 1
ATOM 678 O O . PRO A 1 83 ? -3.184 -6.074 -14.082 1.00 92.75 83 PRO A O 1
ATOM 681 N N . PRO A 1 84 ? -4.675 -7.761 -14.363 1.00 86.69 84 PRO A N 1
ATOM 682 C CA . PRO A 1 84 ? -4.186 -8.162 -15.679 1.00 86.69 84 PRO A CA 1
ATOM 683 C C . PRO A 1 84 ? -4.173 -6.975 -16.656 1.00 86.69 84 PRO A C 1
ATOM 685 O O . PRO A 1 84 ? -5.120 -6.185 -16.680 1.00 86.69 84 PRO A O 1
ATOM 688 N N . GLN A 1 85 ? -3.080 -6.837 -17.414 1.00 76.69 85 GLN A N 1
ATOM 689 C CA . GLN A 1 85 ? -2.833 -5.724 -18.344 1.00 76.69 85 GLN A CA 1
ATOM 690 C C . GLN A 1 85 ? -3.295 -6.038 -19.764 1.00 76.69 85 GLN A C 1
ATOM 692 O O . GLN A 1 85 ? -3.175 -7.217 -20.170 1.00 76.69 85 GLN A O 1
#

Radius of gyration: 13.23 Å; chains: 1; bounding box: 27×39×31 Å

pLDDT: mean 91.68, std 13.22, range [42.69, 98.56]

Secondary structure (DSSP, 8-state):
------PPPSS---HHHHHHHTT--HHHHHHHH---GGGHHHHHTTSSPPPHHHHHHHHHHHHHHHHHTT-------HHHHS---

InterPro domains:
  IPR001387 Cro/C1-type, helix-turn-helix domain [PS50943] (15-63)
  IPR001387 Cro/C1-type, helix-turn-helix domain [SM00530] (14-68)
  IPR001387 Cro/C1-type, helix-turn-helix domain [cd00093] (13-63)
  IPR010982 Lambda repressor-like, DNA-binding domain superfamily [G3DSA:1.10.260.40] (4-84)
  IPR010982 Lambda repressor-like, DNA-binding domain superfamily [SSF47413] (10-63)